Protein AF-A0A2B8BMU0-F1 (afdb_monomer)

Sequence (108 aa):
MTTTTLPEIQIKAVRIKAVLDPAALPRHLLIAEPAPQPDVTLTLRTTDGALLHAAIAGKKFRRCLKGLDAASDTIVLLEGRLGPDGTLVDAGLNPQAAPPKKDTAQVA

Structure (mmCIF, N/CA/C/O backbone):
data_AF-A0A2B8BMU0-F1
#
_entry.id   AF-A0A2B8BMU0-F1
#
loop_
_atom_site.group_PDB
_atom_site.id
_atom_site.type_symbol
_atom_site.label_atom_id
_atom_site.label_alt_id
_atom_site.label_comp_id
_atom_site.label_asym_id
_atom_site.label_entity_id
_atom_site.label_seq_id
_atom_site.pdbx_PDB_ins_code
_atom_site.Cartn_x
_atom_site.Cartn_y
_atom_site.Cartn_z
_atom_site.occupancy
_atom_site.B_iso_or_equiv
_atom_site.auth_seq_id
_atom_site.auth_comp_id
_atom_site.auth_asym_id
_atom_site.auth_atom_id
_atom_site.pdbx_PDB_model_num
ATOM 1 N N . MET A 1 1 ? -24.601 -33.100 15.431 1.00 43.12 1 MET A N 1
ATOM 2 C CA . MET A 1 1 ? -23.500 -32.473 14.675 1.00 43.12 1 MET A CA 1
ATOM 3 C C . MET A 1 1 ? -23.820 -30.995 14.576 1.00 43.12 1 MET A C 1
ATOM 5 O O . MET A 1 1 ? -24.768 -30.638 13.893 1.00 43.12 1 MET A O 1
ATOM 9 N N . THR A 1 2 ? -23.158 -30.160 15.370 1.00 41.22 2 THR A N 1
ATOM 10 C CA . THR A 1 2 ? -23.364 -28.708 15.373 1.00 41.22 2 THR A CA 1
ATOM 11 C C . THR A 1 2 ? -22.575 -28.108 14.219 1.00 41.22 2 THR A C 1
ATOM 13 O O . THR A 1 2 ? -21.354 -28.001 14.273 1.00 41.22 2 THR A O 1
ATOM 16 N N . THR A 1 3 ? -23.276 -27.771 13.140 1.00 46.53 3 THR A N 1
ATOM 17 C CA . THR A 1 3 ? -22.725 -26.995 12.031 1.00 46.53 3 THR A CA 1
ATOM 18 C C . THR A 1 3 ? -22.484 -25.577 12.538 1.00 46.53 3 THR A C 1
ATOM 20 O O . THR A 1 3 ? -23.424 -24.801 12.685 1.00 46.53 3 THR A O 1
ATOM 23 N N . THR A 1 4 ? -21.236 -25.249 12.869 1.00 46.34 4 THR A N 1
ATOM 24 C CA . THR A 1 4 ? -20.827 -23.874 13.167 1.00 46.34 4 THR A CA 1
ATOM 25 C C . THR A 1 4 ? -20.889 -23.080 11.867 1.00 46.34 4 THR A C 1
ATOM 27 O O . THR A 1 4 ? -19.971 -23.131 11.050 1.00 46.34 4 THR A O 1
ATOM 30 N N . THR A 1 5 ? -21.993 -22.376 11.641 1.00 47.56 5 THR A N 1
ATOM 31 C CA . THR A 1 5 ? -22.091 -21.339 10.615 1.00 47.56 5 THR A CA 1
ATOM 32 C C . THR A 1 5 ? -21.130 -20.224 11.013 1.00 47.56 5 THR A C 1
ATOM 34 O O . THR A 1 5 ? -21.393 -19.466 11.946 1.00 47.56 5 THR A O 1
ATOM 37 N N . LEU A 1 6 ? -19.973 -20.163 10.349 1.00 51.81 6 LEU A N 1
ATOM 38 C CA . LEU A 1 6 ? -19.100 -18.995 10.417 1.00 51.81 6 LEU A CA 1
ATOM 39 C C . LEU A 1 6 ? -19.944 -17.768 10.042 1.00 51.81 6 LEU A C 1
ATOM 41 O O . LEU A 1 6 ? -20.668 -17.837 9.044 1.00 51.81 6 LEU A O 1
ATOM 45 N N . PRO A 1 7 ? -19.910 -16.677 10.827 1.00 52.31 7 PRO A N 1
ATOM 46 C CA . PRO A 1 7 ? -20.646 -15.477 10.474 1.00 52.31 7 PRO A CA 1
ATOM 47 C C . PRO A 1 7 ? -20.195 -15.029 9.086 1.00 52.31 7 PRO A C 1
ATOM 49 O O . PRO A 1 7 ? -18.999 -14.930 8.809 1.00 52.31 7 PRO A O 1
ATOM 52 N N . GLU A 1 8 ? -21.167 -14.790 8.212 1.00 50.25 8 GLU A N 1
ATOM 53 C CA . GLU A 1 8 ? -20.960 -14.193 6.900 1.00 50.25 8 GLU A CA 1
ATOM 54 C C . GLU A 1 8 ? -20.403 -12.783 7.138 1.00 50.25 8 GLU A C 1
ATOM 56 O O . GLU A 1 8 ? -21.138 -11.822 7.377 1.00 50.25 8 GLU A O 1
ATOM 61 N N . ILE A 1 9 ? -19.075 -12.670 7.212 1.00 54.84 9 ILE A N 1
ATOM 62 C CA . ILE A 1 9 ? -18.396 -11.394 7.403 1.00 54.84 9 ILE A CA 1
ATOM 63 C C . ILE A 1 9 ? -18.732 -10.568 6.169 1.00 54.84 9 ILE A C 1
ATOM 65 O O . ILE A 1 9 ? -18.223 -10.823 5.079 1.00 54.84 9 ILE A O 1
ATOM 69 N N . GLN A 1 10 ? -19.641 -9.605 6.333 1.00 55.19 10 GLN A N 1
ATOM 70 C CA . GLN A 1 10 ? -19.994 -8.669 5.279 1.00 55.19 10 GLN A CA 1
ATOM 71 C C . GLN A 1 10 ? -18.736 -7.904 4.896 1.00 55.19 10 GLN A C 1
ATOM 73 O O . GLN A 1 10 ? -18.314 -6.978 5.590 1.00 55.19 10 GLN A O 1
ATOM 78 N N . ILE A 1 11 ? -18.140 -8.307 3.780 1.00 59.16 11 ILE A N 1
ATOM 79 C CA . ILE A 1 11 ? -16.969 -7.657 3.222 1.00 59.16 11 ILE A CA 1
ATOM 80 C C . ILE A 1 11 ? -17.428 -6.314 2.646 1.00 59.16 11 ILE A C 1
ATOM 82 O O . ILE A 1 11 ? -17.765 -6.194 1.465 1.00 59.16 11 ILE A O 1
ATOM 86 N N . LYS A 1 12 ? -17.521 -5.297 3.506 1.00 67.38 12 LYS A N 1
ATOM 87 C CA . LYS A 1 12 ? -17.938 -3.953 3.109 1.00 67.38 12 LYS A CA 1
ATOM 88 C C . LYS A 1 12 ? -16.841 -3.327 2.257 1.00 67.38 12 LYS A C 1
ATOM 90 O O . LYS A 1 12 ? -15.660 -3.352 2.614 1.00 67.38 12 LYS A O 1
ATOM 95 N N . ALA A 1 13 ? -17.246 -2.765 1.122 1.00 78.50 13 ALA A N 1
ATOM 96 C CA . ALA A 1 13 ? -16.373 -1.907 0.342 1.00 78.50 13 ALA A CA 1
ATOM 97 C C . ALA A 1 13 ? -16.081 -0.642 1.159 1.00 78.50 13 ALA A C 1
ATOM 99 O O . ALA A 1 13 ? -17.005 0.032 1.617 1.00 78.50 13 ALA A O 1
ATOM 100 N N . VAL A 1 14 ? -14.803 -0.340 1.357 1.00 83.25 14 VAL A N 1
ATOM 101 C CA . VAL A 1 14 ? -14.336 0.812 2.128 1.00 83.25 14 VAL A CA 1
ATOM 102 C C . VAL A 1 14 ? -13.391 1.660 1.291 1.00 83.25 14 VAL A C 1
ATOM 104 O O . VAL A 1 14 ? -12.713 1.174 0.382 1.00 83.25 14 VAL A O 1
ATOM 107 N N . ARG A 1 15 ? -13.368 2.954 1.610 1.00 84.25 15 ARG A N 1
ATOM 108 C CA . ARG A 1 15 ? -12.483 3.949 1.008 1.00 84.25 15 ARG A CA 1
ATOM 109 C C . ARG A 1 15 ? -11.676 4.596 2.115 1.00 84.25 15 ARG A C 1
ATOM 111 O O . ARG A 1 15 ? -12.253 5.256 2.975 1.00 84.25 15 ARG A O 1
ATOM 118 N N . ILE A 1 16 ? -10.365 4.403 2.098 1.00 83.38 16 ILE A N 1
ATOM 119 C CA . ILE A 1 16 ? -9.473 4.876 3.155 1.00 83.38 16 ILE A CA 1
ATOM 120 C C . ILE A 1 16 ? -8.430 5.796 2.537 1.00 83.38 16 ILE A C 1
ATOM 122 O O . ILE A 1 16 ? -7.794 5.453 1.543 1.00 83.38 16 ILE A O 1
ATOM 126 N N . LYS A 1 17 ? -8.258 6.985 3.117 1.00 84.12 17 LYS A N 1
ATOM 127 C CA . LYS A 1 17 ? -7.165 7.885 2.746 1.00 84.12 17 LYS A CA 1
ATOM 128 C C . LYS A 1 17 ? -5.916 7.468 3.510 1.00 84.12 17 LYS A C 1
ATOM 130 O O . LYS A 1 17 ? -5.922 7.436 4.741 1.00 84.12 17 LYS A O 1
ATOM 135 N N . ALA A 1 18 ? -4.856 7.165 2.777 1.00 83.94 18 ALA A N 1
ATOM 136 C CA . ALA A 1 18 ? -3.564 6.830 3.344 1.00 83.94 18 ALA A CA 1
ATOM 137 C C . ALA A 1 18 ? -2.471 7.696 2.732 1.00 83.94 18 ALA A C 1
ATOM 139 O O . ALA A 1 18 ? -2.569 8.146 1.590 1.00 83.94 18 ALA A O 1
ATOM 140 N N . VAL A 1 19 ? -1.435 7.938 3.521 1.00 80.00 19 VAL A N 1
ATOM 141 C CA . VAL A 1 19 ? -0.199 8.531 3.035 1.00 80.00 19 VAL A CA 1
ATOM 142 C C . VAL A 1 19 ? 0.653 7.385 2.521 1.00 80.00 19 VAL A C 1
ATOM 144 O O . VAL A 1 19 ? 0.969 6.447 3.256 1.00 80.00 19 VAL A O 1
ATOM 147 N N . LEU A 1 20 ? 0.972 7.443 1.233 1.00 77.81 20 LEU A N 1
ATOM 148 C CA . LEU A 1 20 ? 1.915 6.534 0.620 1.00 77.81 20 LEU A CA 1
ATOM 149 C C . LEU A 1 20 ? 3.275 7.215 0.583 1.00 77.8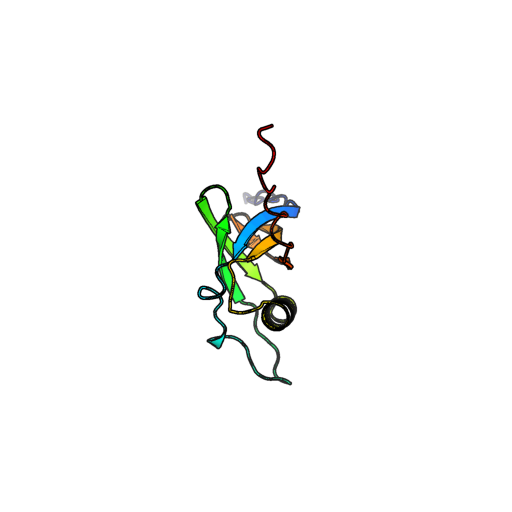1 20 LEU A C 1
ATOM 151 O O . LEU A 1 20 ? 3.480 8.159 -0.182 1.00 77.81 20 LEU A O 1
ATOM 155 N N . ASP A 1 21 ? 4.183 6.700 1.401 1.00 73.44 21 ASP A N 1
ATOM 156 C CA . ASP A 1 21 ? 5.593 7.049 1.322 1.00 73.44 21 ASP A CA 1
ATOM 157 C C . ASP A 1 21 ? 6.205 6.318 0.107 1.00 73.44 21 ASP A C 1
ATOM 159 O O . ASP A 1 21 ? 6.192 5.078 0.058 1.00 73.44 21 ASP A O 1
ATOM 163 N N . PRO A 1 22 ? 6.724 7.042 -0.902 1.00 68.38 22 PRO A N 1
ATOM 164 C CA . PRO A 1 22 ? 7.342 6.431 -2.071 1.00 68.38 22 PRO A CA 1
ATOM 165 C C . PRO A 1 22 ? 8.593 5.602 -1.739 1.00 68.38 22 PRO A C 1
ATOM 167 O O . PRO A 1 22 ? 8.934 4.712 -2.524 1.00 68.38 22 PRO A O 1
ATOM 170 N N . ALA A 1 23 ? 9.257 5.849 -0.605 1.00 68.12 23 ALA A N 1
ATOM 171 C CA . ALA A 1 23 ? 10.367 5.038 -0.109 1.00 68.12 23 ALA A CA 1
ATOM 172 C C . ALA A 1 23 ? 9.887 3.728 0.538 1.00 68.12 23 ALA A C 1
ATOM 174 O O . ALA A 1 23 ? 10.584 2.716 0.466 1.00 68.12 23 ALA A O 1
ATOM 175 N N . ALA A 1 24 ? 8.677 3.714 1.109 1.00 69.00 24 ALA A N 1
ATOM 176 C CA . ALA A 1 24 ? 8.052 2.512 1.666 1.00 69.00 24 ALA A CA 1
ATOM 177 C C . ALA A 1 24 ? 7.479 1.575 0.587 1.00 69.00 24 ALA A C 1
ATOM 179 O O . ALA A 1 24 ? 7.114 0.433 0.877 1.00 69.00 24 ALA A O 1
ATOM 180 N N . LEU A 1 25 ? 7.403 2.028 -0.670 1.00 75.44 25 LEU A N 1
ATOM 181 C CA . LEU A 1 25 ? 6.992 1.185 -1.785 1.00 75.44 25 LEU A CA 1
ATOM 182 C C . LEU A 1 25 ? 8.073 0.146 -2.108 1.00 75.44 25 LEU A C 1
ATOM 184 O O . LEU A 1 25 ? 9.200 0.510 -2.459 1.00 75.44 25 LEU A O 1
ATOM 188 N N . PRO A 1 26 ? 7.740 -1.155 -2.108 1.00 77.12 26 PRO A N 1
ATOM 189 C CA . PRO A 1 26 ? 8.701 -2.211 -2.368 1.00 77.12 26 PRO A CA 1
ATOM 190 C C . PRO A 1 26 ? 8.954 -2.342 -3.876 1.00 77.12 26 PRO A C 1
ATOM 1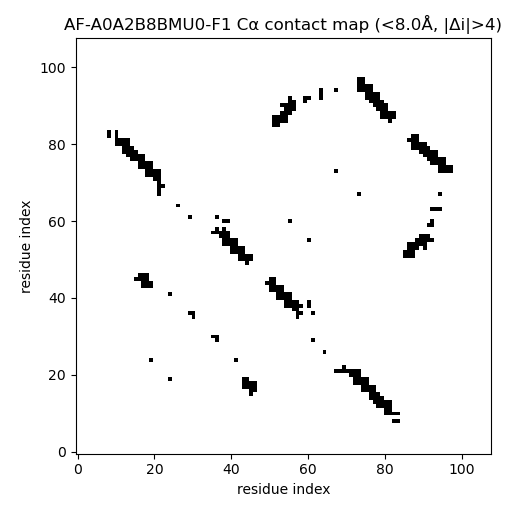92 O O . PRO A 1 26 ? 8.541 -3.298 -4.525 1.00 77.12 26 PRO A O 1
ATOM 195 N N . ARG A 1 27 ? 9.655 -1.362 -4.459 1.00 78.19 27 ARG A N 1
ATOM 196 C CA . ARG A 1 27 ? 10.017 -1.324 -5.889 1.00 78.19 27 ARG A CA 1
ATOM 197 C C . ARG A 1 27 ? 10.817 -2.549 -6.325 1.00 78.19 27 ARG A C 1
ATOM 199 O O . ARG A 1 27 ? 10.725 -2.955 -7.475 1.00 78.19 27 ARG A O 1
ATOM 206 N N . HIS A 1 28 ? 11.550 -3.156 -5.396 1.00 80.00 28 HIS A N 1
ATOM 207 C CA . HIS A 1 28 ? 12.270 -4.411 -5.603 1.00 80.00 28 HIS A CA 1
ATOM 208 C C . HIS A 1 28 ? 11.344 -5.603 -5.905 1.00 80.00 28 HIS A C 1
ATOM 210 O O . HIS A 1 28 ? 11.801 -6.591 -6.465 1.00 80.00 28 HIS A O 1
ATOM 216 N N . LEU A 1 29 ? 10.051 -5.519 -5.565 1.00 82.06 29 LEU A N 1
ATOM 217 C CA . LEU A 1 29 ? 9.049 -6.532 -5.912 1.00 82.06 29 LEU A CA 1
ATOM 218 C C . LEU A 1 29 ? 8.478 -6.339 -7.319 1.00 82.06 29 LEU A C 1
ATOM 220 O O . LEU A 1 29 ? 7.696 -7.174 -7.771 1.00 82.06 29 LEU A O 1
ATOM 224 N N . LEU A 1 30 ? 8.817 -5.249 -8.015 1.00 82.12 30 LEU A N 1
ATOM 225 C CA . LEU A 1 30 ? 8.375 -5.029 -9.385 1.00 82.12 30 LEU A CA 1
ATOM 226 C C . LEU A 1 30 ? 9.105 -5.998 -10.320 1.00 82.12 30 LEU A C 1
ATOM 228 O O . LEU A 1 30 ? 10.315 -5.911 -10.515 1.00 82.12 30 LEU A O 1
ATOM 232 N N . ILE A 1 31 ? 8.348 -6.896 -10.940 1.00 84.56 31 ILE A N 1
ATOM 233 C CA . ILE A 1 31 ? 8.866 -7.829 -11.935 1.00 84.56 31 ILE A CA 1
ATOM 234 C C . ILE A 1 31 ? 8.811 -7.158 -13.310 1.00 84.56 31 ILE A C 1
ATOM 236 O O . ILE A 1 31 ? 7.791 -6.562 -13.678 1.00 84.56 31 ILE A O 1
ATOM 240 N N . ALA A 1 32 ? 9.896 -7.264 -14.079 1.00 80.69 32 ALA A N 1
ATOM 241 C CA . ALA A 1 32 ? 9.961 -6.777 -15.454 1.00 80.69 32 ALA A CA 1
ATOM 242 C C . ALA A 1 32 ? 8.961 -7.510 -16.373 1.00 80.69 32 ALA A C 1
ATOM 244 O O . ALA A 1 32 ? 8.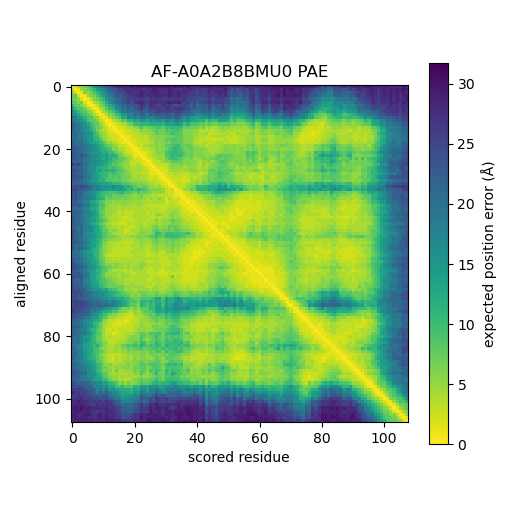623 -8.677 -16.165 1.00 80.69 32 ALA A O 1
ATOM 245 N N . GLU A 1 33 ? 8.462 -6.820 -17.399 1.00 78.81 33 GLU A N 1
ATOM 246 C CA . GLU A 1 33 ? 7.560 -7.432 -18.387 1.00 78.81 33 GLU A CA 1
ATOM 247 C C . GLU A 1 33 ? 8.343 -8.439 -19.257 1.00 78.81 33 GLU A C 1
ATOM 249 O O . GLU A 1 33 ? 9.525 -8.204 -19.513 1.00 78.81 33 GLU A O 1
ATOM 254 N N . PRO A 1 34 ? 7.734 -9.558 -19.707 1.00 84.19 34 PRO A N 1
ATOM 255 C CA . PRO A 1 34 ? 6.301 -9.885 -19.702 1.00 84.19 34 PRO A CA 1
ATOM 256 C C . PRO A 1 34 ? 5.823 -10.705 -18.494 1.00 84.19 34 PRO A C 1
ATOM 258 O O . PRO A 1 34 ? 4.660 -11.105 -18.457 1.00 84.19 34 PRO A O 1
ATOM 261 N N . ALA A 1 35 ? 6.685 -10.979 -17.514 1.00 86.81 35 ALA A N 1
ATOM 262 C CA . ALA A 1 35 ? 6.332 -11.868 -16.414 1.00 86.81 35 ALA A CA 1
ATOM 263 C C . ALA A 1 35 ? 5.145 -11.323 -15.584 1.00 86.81 35 ALA A C 1
ATOM 265 O O . ALA A 1 35 ? 5.018 -10.097 -15.413 1.00 86.81 35 ALA A O 1
ATOM 266 N N . PRO A 1 36 ? 4.258 -12.212 -15.089 1.00 83.81 36 PRO A N 1
ATOM 267 C CA . PRO A 1 36 ? 3.120 -11.815 -14.274 1.00 83.81 36 PRO A CA 1
ATOM 268 C C . PRO A 1 36 ? 3.607 -11.217 -12.954 1.00 83.81 36 PRO A C 1
ATOM 270 O O . PRO A 1 36 ? 4.470 -11.775 -12.281 1.00 83.81 36 PRO A O 1
ATOM 273 N N . GLN A 1 37 ? 3.045 -10.067 -12.587 1.00 87.69 37 GLN A N 1
ATOM 274 C CA . GLN A 1 37 ? 3.321 -9.436 -11.303 1.00 87.69 37 GLN A CA 1
ATOM 275 C C . GLN A 1 37 ? 2.523 -10.173 -10.213 1.00 87.69 37 GLN A C 1
ATOM 277 O O . GLN A 1 37 ? 1.297 -10.222 -10.340 1.00 87.69 37 GLN A O 1
ATOM 282 N N . PRO A 1 38 ? 3.164 -10.725 -9.167 1.00 87.19 38 PRO A N 1
ATOM 283 C CA . PRO A 1 38 ? 2.457 -11.296 -8.029 1.00 87.19 38 PRO A CA 1
ATOM 284 C C . PRO A 1 38 ? 1.737 -10.207 -7.235 1.00 87.19 38 PRO A C 1
ATOM 286 O O . PRO A 1 38 ? 2.120 -9.031 -7.263 1.00 87.19 38 PRO A O 1
ATOM 289 N N . ASP A 1 39 ? 0.704 -10.624 -6.514 1.00 86.44 39 ASP A N 1
ATOM 290 C CA . ASP A 1 39 ? 0.020 -9.777 -5.548 1.00 86.44 39 ASP A CA 1
ATOM 291 C C . ASP A 1 39 ? 0.972 -9.425 -4.403 1.00 86.44 39 ASP A C 1
ATOM 293 O O . ASP A 1 39 ? 1.818 -10.226 -4.001 1.00 86.44 39 ASP A O 1
ATOM 297 N N . VAL A 1 40 ? 0.851 -8.202 -3.896 1.00 86.62 40 VAL A N 1
ATOM 298 C CA . VAL A 1 40 ? 1.725 -7.685 -2.842 1.00 86.62 40 VAL A CA 1
ATOM 299 C C . VAL A 1 40 ? 0.900 -7.137 -1.695 1.00 86.62 40 VAL A C 1
ATOM 301 O O . VAL A 1 40 ? -0.119 -6.477 -1.903 1.00 86.62 40 VAL A O 1
ATOM 304 N N . THR A 1 41 ? 1.370 -7.372 -0.478 1.00 87.38 41 THR A N 1
ATOM 305 C CA . THR A 1 41 ? 0.794 -6.766 0.720 1.00 87.38 41 THR A CA 1
ATOM 306 C C . THR A 1 41 ? 1.647 -5.577 1.124 1.00 87.38 41 THR A C 1
ATOM 308 O O . THR A 1 41 ? 2.845 -5.721 1.359 1.00 87.38 41 THR A O 1
ATOM 311 N N . LEU A 1 42 ? 1.032 -4.401 1.198 1.00 85.25 42 LEU A N 1
ATOM 312 C CA . LEU A 1 42 ? 1.668 -3.176 1.665 1.00 85.25 42 LEU A CA 1
ATOM 313 C C . LEU A 1 42 ? 1.139 -2.801 3.042 1.00 85.25 42 LEU A C 1
ATOM 315 O O . LEU A 1 42 ? -0.042 -2.984 3.331 1.00 85.25 42 LEU A O 1
ATOM 319 N N . THR A 1 43 ? 2.006 -2.223 3.864 1.00 87.12 43 THR A N 1
ATOM 320 C CA . THR A 1 43 ? 1.609 -1.575 5.114 1.00 87.12 43 THR A CA 1
ATOM 321 C C . THR A 1 43 ? 1.615 -0.075 4.881 1.00 87.12 43 THR A C 1
ATOM 323 O O . THR A 1 43 ? 2.642 0.497 4.522 1.00 87.12 43 THR A O 1
ATOM 326 N N . LEU A 1 44 ? 0.460 0.556 5.044 1.00 84.12 44 LEU A N 1
ATOM 327 C CA . LEU A 1 44 ? 0.232 1.959 4.729 1.00 84.12 44 LEU A CA 1
ATOM 328 C C . LEU A 1 44 ? -0.184 2.701 5.986 1.00 84.12 44 LEU A C 1
ATOM 330 O O . LEU A 1 44 ? -0.946 2.174 6.794 1.00 84.12 44 LEU A O 1
ATOM 334 N N . ARG A 1 45 ? 0.298 3.934 6.143 1.00 85.62 45 ARG A N 1
A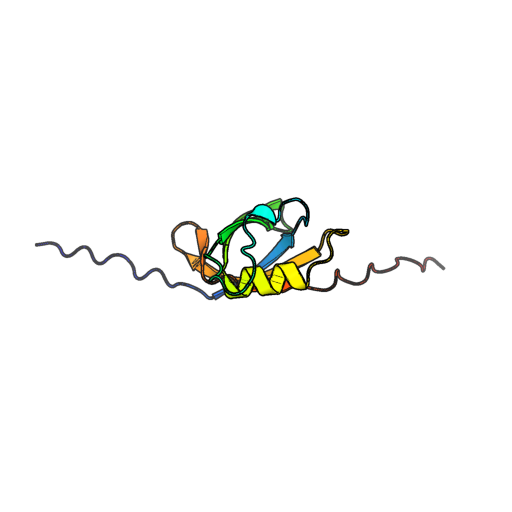TOM 335 C CA . ARG A 1 45 ? -0.121 4.781 7.254 1.00 85.62 45 ARG A CA 1
ATOM 336 C C . ARG A 1 45 ? -1.326 5.603 6.834 1.00 85.62 45 ARG A C 1
ATOM 338 O O . ARG A 1 45 ? -1.263 6.377 5.880 1.00 85.62 45 ARG A O 1
ATOM 345 N N . THR A 1 46 ? -2.437 5.433 7.526 1.00 84.56 46 THR A N 1
ATOM 346 C CA . THR A 1 46 ? -3.634 6.247 7.323 1.00 84.56 46 THR A CA 1
ATOM 347 C C . THR A 1 46 ? -3.408 7.667 7.844 1.00 84.56 46 THR A C 1
ATOM 349 O O . THR A 1 46 ? -2.492 7.931 8.625 1.00 84.56 46 THR A O 1
ATOM 352 N N . THR A 1 47 ? -4.219 8.624 7.391 1.00 79.38 47 THR A N 1
ATOM 353 C CA . THR A 1 47 ? -4.049 10.044 7.762 1.00 79.38 47 THR A CA 1
ATOM 354 C C . THR A 1 47 ? -4.293 10.334 9.247 1.00 79.38 47 THR A C 1
ATOM 356 O O . THR A 1 47 ? -3.852 11.362 9.745 1.00 79.38 47 THR A O 1
ATOM 359 N N . ASP A 1 48 ? -4.994 9.444 9.949 1.00 80.75 48 ASP A N 1
ATOM 360 C CA . ASP A 1 48 ? -5.194 9.461 11.405 1.00 80.75 48 ASP A CA 1
ATOM 361 C C . ASP A 1 48 ? -4.039 8.791 12.180 1.00 80.75 48 ASP A C 1
ATOM 363 O O . ASP A 1 48 ? -4.041 8.773 13.408 1.00 80.75 48 ASP A O 1
ATOM 367 N N . GLY A 1 49 ? -3.026 8.274 11.476 1.00 80.56 49 GLY A N 1
ATOM 368 C CA . GLY A 1 49 ? -1.807 7.717 12.052 1.00 80.56 49 GLY A CA 1
ATOM 369 C C . GLY A 1 49 ? -1.820 6.205 12.274 1.00 80.56 49 GLY A C 1
ATOM 370 O O . GLY A 1 49 ? -0.773 5.679 12.666 1.00 80.56 49 GLY A O 1
ATOM 371 N N . ALA A 1 50 ? -2.932 5.512 11.997 1.00 83.06 50 ALA A N 1
ATOM 372 C CA . ALA A 1 50 ? -3.015 4.056 12.091 1.00 83.06 50 ALA A CA 1
ATOM 373 C C . ALA A 1 50 ? -2.240 3.350 10.961 1.00 83.06 50 ALA A C 1
ATOM 375 O O . ALA A 1 50 ? -1.945 3.925 9.912 1.00 83.06 50 ALA A O 1
ATOM 376 N N . LEU A 1 51 ? -1.870 2.090 11.196 1.00 85.88 51 LEU A N 1
ATOM 37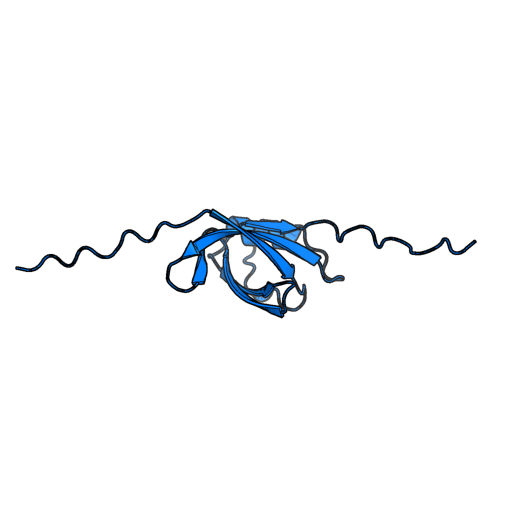7 C CA . LEU A 1 51 ? -1.250 1.231 10.189 1.00 85.88 51 LEU A CA 1
ATOM 378 C C . LEU A 1 51 ? -2.314 0.314 9.590 1.00 85.88 51 LEU A C 1
ATOM 380 O O . LEU A 1 51 ? -3.045 -0.355 10.316 1.00 85.88 51 LEU A O 1
ATOM 384 N N . LEU A 1 52 ? -2.380 0.277 8.265 1.00 85.88 52 LEU A N 1
ATOM 385 C CA . LEU A 1 52 ? -3.322 -0.522 7.498 1.00 85.88 52 LEU A CA 1
ATOM 386 C C . LEU A 1 52 ? -2.560 -1.473 6.579 1.00 85.88 52 LEU A C 1
ATOM 388 O O . LEU A 1 52 ? -1.743 -1.040 5.768 1.00 85.88 52 LEU A O 1
ATOM 392 N N . HIS A 1 53 ? -2.879 -2.761 6.658 1.00 87.81 53 HIS A N 1
ATOM 393 C CA . HIS A 1 53 ? -2.388 -3.750 5.705 1.00 87.81 53 HIS A CA 1
ATOM 394 C C . HIS A 1 53 ? -3.315 -3.798 4.489 1.00 87.81 53 HIS A C 1
ATOM 396 O O . HIS A 1 53 ? -4.526 -3.952 4.631 1.00 87.81 53 HIS A O 1
ATOM 402 N N . ALA A 1 54 ? -2.756 -3.665 3.289 1.00 87.12 54 ALA A N 1
ATOM 403 C CA . ALA A 1 54 ? -3.491 -3.676 2.033 1.00 87.12 54 ALA A CA 1
ATOM 404 C C . ALA A 1 54 ? -2.888 -4.698 1.065 1.00 87.12 54 ALA A C 1
ATOM 406 O O . ALA A 1 54 ? -1.749 -4.549 0.627 1.00 87.12 54 ALA A O 1
ATOM 407 N N . ALA A 1 55 ? -3.669 -5.716 0.709 1.00 88.69 55 ALA A N 1
ATOM 408 C CA . ALA A 1 55 ? -3.349 -6.671 -0.339 1.00 88.69 55 ALA A CA 1
ATOM 409 C C . ALA A 1 55 ? -3.766 -6.096 -1.700 1.00 88.69 55 ALA A C 1
ATOM 411 O O . ALA A 1 55 ? -4.950 -5.876 -1.982 1.00 88.69 55 ALA A O 1
ATOM 412 N N . ILE A 1 56 ? -2.772 -5.832 -2.540 1.00 87.12 56 ILE A N 1
ATOM 413 C CA . ILE A 1 56 ? -2.916 -5.173 -3.833 1.00 87.12 56 ILE A CA 1
ATOM 414 C C . ILE A 1 56 ? -2.607 -6.179 -4.930 1.00 87.12 56 ILE A C 1
ATOM 416 O O . ILE A 1 56 ? -1.529 -6.775 -4.967 1.00 87.12 56 ILE A O 1
ATOM 420 N N . ALA A 1 57 ? -3.542 -6.310 -5.870 1.00 86.94 57 ALA A N 1
ATOM 421 C CA . ALA A 1 57 ? -3.359 -7.174 -7.025 1.00 86.94 57 ALA A CA 1
ATOM 422 C C . ALA A 1 57 ? -2.135 -6.737 -7.844 1.00 86.94 57 ALA A C 1
ATOM 424 O O . ALA A 1 57 ? -1.976 -5.545 -8.134 1.00 86.94 57 ALA A O 1
ATOM 425 N N . GLY A 1 58 ? -1.310 -7.676 -8.302 1.00 86.75 58 GLY A N 1
ATOM 426 C CA . GLY A 1 58 ? -0.043 -7.361 -8.962 1.00 86.75 58 GLY A CA 1
ATOM 427 C C . GLY A 1 58 ? -0.193 -6.441 -10.183 1.00 86.75 58 GLY A C 1
ATOM 428 O O . GLY A 1 58 ? 0.576 -5.497 -10.374 1.00 86.75 58 GLY A O 1
ATOM 429 N N . LYS A 1 59 ? -1.265 -6.606 -10.969 1.00 85.50 59 LYS A N 1
ATOM 430 C CA . LYS A 1 59 ? -1.589 -5.701 -12.091 1.00 85.50 59 LYS A CA 1
ATOM 431 C C . LYS A 1 59 ? -1.847 -4.255 -11.635 1.00 85.50 59 LYS A C 1
ATOM 433 O O . LYS A 1 59 ? -1.423 -3.317 -12.313 1.00 85.50 59 LYS A O 1
ATOM 438 N N . LYS A 1 60 ? -2.533 -4.065 -10.500 1.00 84.06 60 LYS A N 1
ATOM 439 C CA . LYS A 1 60 ? -2.791 -2.745 -9.894 1.00 84.06 60 LYS A CA 1
ATOM 440 C C . LYS A 1 60 ? -1.498 -2.163 -9.317 1.00 84.06 60 LYS A C 1
ATOM 442 O O . LYS A 1 60 ? -1.220 -0.990 -9.550 1.00 84.06 60 LYS A O 1
ATOM 447 N N . PHE A 1 61 ? -0.679 -2.989 -8.664 1.00 84.06 61 PHE A N 1
ATOM 448 C CA . PHE A 1 61 ? 0.627 -2.595 -8.131 1.00 84.06 61 PHE A CA 1
ATOM 449 C C . PHE A 1 61 ? 1.571 -2.084 -9.227 1.00 84.06 61 PHE A C 1
ATOM 451 O O . PHE A 1 61 ? 2.070 -0.963 -9.134 1.00 84.06 61 PHE A O 1
ATOM 458 N N . ARG A 1 62 ? 1.735 -2.842 -10.322 1.00 84.44 62 ARG A N 1
ATOM 459 C CA . ARG A 1 62 ? 2.554 -2.431 -11.477 1.00 84.44 62 ARG A CA 1
ATOM 460 C 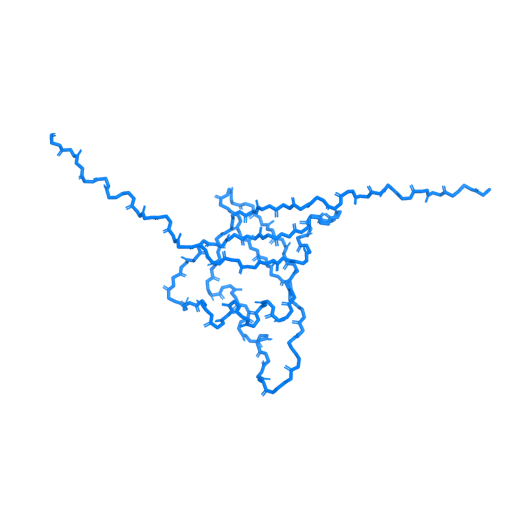C . ARG A 1 62 ? 2.070 -1.103 -12.068 1.00 84.44 62 ARG A C 1
ATOM 462 O O . ARG A 1 62 ? 2.885 -0.238 -12.376 1.00 84.44 62 ARG A O 1
ATOM 469 N N . ARG A 1 63 ? 0.752 -0.925 -12.227 1.00 82.31 63 ARG A N 1
ATOM 470 C CA . ARG A 1 63 ? 0.171 0.324 -12.750 1.00 82.31 63 ARG A CA 1
ATOM 471 C C . ARG A 1 63 ? 0.428 1.508 -11.817 1.00 82.31 63 ARG A C 1
ATOM 473 O O . ARG A 1 63 ? 0.740 2.589 -12.300 1.00 82.31 63 ARG A O 1
ATOM 480 N N . CYS A 1 64 ? 0.299 1.295 -10.511 1.00 77.69 64 CYS A N 1
ATOM 481 C CA . CYS A 1 64 ? 0.499 2.329 -9.507 1.00 77.69 64 CYS A CA 1
ATOM 482 C C . CYS A 1 64 ? 1.960 2.793 -9.469 1.00 77.69 64 CYS A C 1
ATOM 484 O O . CYS A 1 64 ? 2.219 3.986 -9.582 1.00 77.69 64 CYS A O 1
ATOM 486 N N . LEU A 1 65 ? 2.916 1.857 -9.435 1.00 77.12 65 LEU A N 1
ATOM 487 C CA . LEU A 1 65 ? 4.345 2.180 -9.448 1.00 77.12 65 LEU A CA 1
ATOM 488 C C . LEU A 1 65 ? 4.791 2.936 -10.704 1.00 77.12 65 LEU A C 1
ATOM 490 O O . LEU A 1 65 ? 5.644 3.807 -10.603 1.00 77.12 65 LEU A O 1
ATOM 494 N N . LYS A 1 66 ? 4.213 2.639 -11.876 1.00 76.12 66 LYS A N 1
ATOM 495 C CA . LYS A 1 66 ? 4.512 3.387 -13.110 1.00 76.12 66 LYS A CA 1
ATOM 496 C C . LYS A 1 66 ? 4.028 4.845 -13.066 1.00 76.12 66 LYS A C 1
ATOM 498 O O . LYS A 1 66 ? 4.555 5.660 -13.811 1.00 76.12 66 LYS A O 1
ATOM 503 N N . GLY A 1 67 ? 3.009 5.153 -12.260 1.00 68.81 67 GLY A N 1
ATOM 504 C CA . GLY A 1 67 ? 2.407 6.489 -12.163 1.00 68.81 67 GLY A CA 1
ATOM 505 C C . GLY A 1 67 ? 2.808 7.290 -10.922 1.00 68.81 67 GLY A C 1
ATOM 506 O O . GLY A 1 67 ? 2.427 8.452 -10.819 1.00 68.81 67 GLY A O 1
ATOM 507 N N . LEU A 1 68 ? 3.529 6.683 -9.977 1.00 69.81 68 LEU A N 1
ATOM 508 C CA . LEU A 1 68 ? 4.012 7.341 -8.766 1.00 69.81 68 LEU A CA 1
ATOM 509 C C . LEU A 1 68 ? 5.407 7.903 -8.995 1.00 69.81 68 LEU A C 1
ATOM 511 O O . LEU A 1 68 ? 6.358 7.160 -9.243 1.00 69.81 68 LEU A O 1
ATOM 515 N N . ASP A 1 69 ? 5.525 9.218 -8.858 1.00 64.69 69 ASP A N 1
ATOM 516 C CA . ASP A 1 69 ? 6.819 9.877 -8.856 1.00 64.69 69 ASP A CA 1
ATOM 517 C C . ASP A 1 69 ? 7.550 9.597 -7.532 1.00 64.69 69 ASP A C 1
ATOM 519 O O . ASP A 1 69 ? 6.950 9.547 -6.458 1.00 64.69 69 ASP A O 1
ATOM 523 N N . ALA A 1 70 ? 8.859 9.359 -7.597 1.00 61.41 70 ALA A N 1
ATOM 524 C CA . ALA A 1 70 ? 9.659 8.941 -6.442 1.00 61.41 70 ALA A CA 1
ATOM 525 C C . ALA A 1 70 ? 9.912 10.060 -5.427 1.00 61.41 70 ALA A C 1
ATOM 527 O O . ALA A 1 70 ? 10.435 9.798 -4.348 1.00 61.41 70 ALA A O 1
ATOM 528 N N . ALA A 1 71 ? 9.604 11.296 -5.806 1.00 57.03 71 ALA A N 1
ATOM 529 C CA . ALA A 1 71 ? 10.112 12.483 -5.145 1.00 57.03 71 ALA A CA 1
ATOM 530 C C . ALA A 1 71 ? 9.179 13.056 -4.069 1.00 57.03 71 ALA A C 1
ATOM 532 O O . ALA A 1 71 ? 9.540 14.047 -3.436 1.00 57.03 71 ALA A O 1
ATOM 533 N N . SER A 1 72 ? 7.965 12.526 -3.879 1.00 64.25 72 SER A N 1
ATOM 534 C CA . SER A 1 72 ? 6.978 13.179 -3.006 1.00 64.25 72 SER A CA 1
ATOM 535 C C . SER A 1 72 ? 6.024 12.206 -2.325 1.00 64.25 72 SER A C 1
ATOM 537 O O . SER A 1 72 ? 5.473 11.309 -2.967 1.00 64.25 72 SER A O 1
ATOM 539 N N . ASP A 1 73 ? 5.762 12.456 -1.039 1.00 68.00 73 ASP A N 1
ATOM 540 C CA . ASP A 1 73 ? 4.653 11.835 -0.318 1.00 68.00 73 ASP A CA 1
ATOM 541 C C . ASP A 1 73 ? 3.354 12.072 -1.083 1.00 68.00 73 ASP A C 1
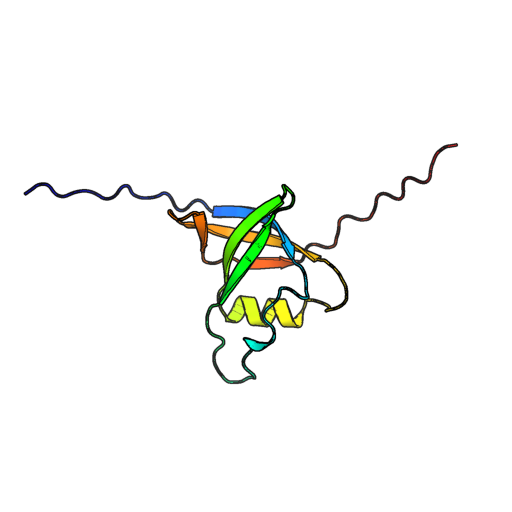ATOM 543 O O . ASP A 1 73 ? 2.965 13.210 -1.365 1.00 68.00 73 ASP A O 1
ATOM 547 N N . THR A 1 74 ? 2.679 10.980 -1.431 1.00 73.56 74 THR A N 1
ATOM 548 C CA . THR A 1 74 ? 1.445 11.032 -2.210 1.00 73.56 74 THR A CA 1
ATOM 549 C C . THR A 1 74 ? 0.295 10.542 -1.350 1.00 73.56 74 THR A C 1
ATOM 551 O O . THR A 1 74 ? 0.338 9.451 -0.780 1.00 73.56 74 THR A O 1
ATOM 554 N N . ILE A 1 75 ? -0.771 11.339 -1.261 1.00 77.06 75 ILE A N 1
ATOM 555 C CA . ILE A 1 75 ? -2.010 10.869 -0.643 1.00 77.06 75 ILE A CA 1
ATOM 556 C C . ILE A 1 75 ? -2.661 9.906 -1.626 1.00 77.06 75 ILE A C 1
ATOM 558 O O . ILE A 1 75 ? -2.994 10.272 -2.752 1.00 77.06 75 ILE A O 1
ATOM 562 N N . VAL A 1 76 ? -2.860 8.669 -1.199 1.00 78.88 76 VAL A N 1
ATOM 563 C CA . VAL A 1 76 ? -3.559 7.657 -1.983 1.00 78.88 76 VAL A CA 1
ATOM 564 C C . VAL A 1 76 ? -4.912 7.370 -1.361 1.00 78.88 76 VAL A C 1
ATOM 566 O O . VAL A 1 76 ? -5.073 7.291 -0.141 1.00 78.88 76 VAL A O 1
ATOM 569 N N . LEU A 1 77 ? -5.908 7.209 -2.222 1.00 83.81 77 LEU A N 1
ATOM 570 C CA . LEU A 1 77 ? -7.175 6.623 -1.842 1.00 83.81 77 LEU A CA 1
ATOM 571 C C . LEU A 1 77 ? -7.080 5.115 -2.065 1.00 83.81 77 LEU A C 1
ATOM 573 O O . LEU A 1 77 ? -6.900 4.654 -3.192 1.00 83.81 77 LEU A O 1
ATOM 577 N N . LEU A 1 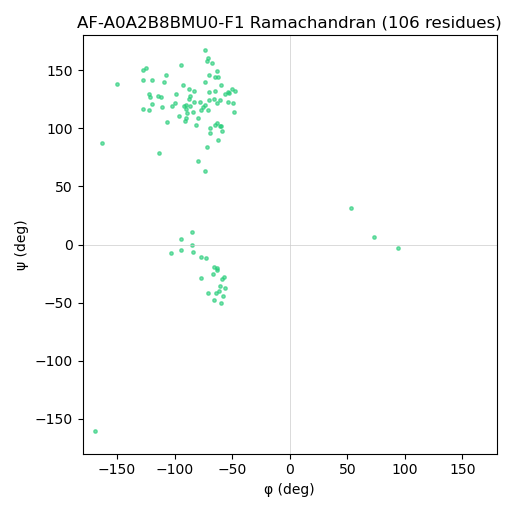78 ? -7.189 4.369 -0.973 1.00 83.44 78 LEU A N 1
ATOM 578 C CA . LEU A 1 78 ? -7.303 2.923 -0.974 1.00 83.44 78 LEU A CA 1
ATOM 579 C C . LEU A 1 78 ? -8.773 2.550 -1.068 1.00 83.44 78 LEU A C 1
ATOM 581 O O . LEU A 1 78 ? -9.545 2.805 -0.143 1.00 83.44 78 LEU A O 1
ATOM 585 N N . GLU A 1 79 ? -9.157 1.947 -2.184 1.00 85.12 79 GLU A N 1
ATOM 586 C CA . GLU A 1 79 ? -10.506 1.427 -2.385 1.00 85.12 79 GLU A CA 1
ATOM 587 C C . GLU A 1 79 ? -10.445 -0.089 -2.414 1.00 85.12 79 GLU A C 1
ATOM 589 O O . GLU A 1 79 ? -9.780 -0.673 -3.265 1.00 85.12 79 GLU A O 1
ATOM 594 N N . GLY A 1 80 ? -11.120 -0.738 -1.480 1.00 85.81 80 GLY A N 1
ATOM 595 C CA . GLY A 1 80 ? -11.070 -2.184 -1.393 1.00 85.81 80 GLY A CA 1
ATOM 596 C C . GLY A 1 80 ? -12.111 -2.716 -0.442 1.00 85.81 80 GLY A C 1
ATOM 597 O O . GLY A 1 80 ? -13.105 -2.065 -0.124 1.00 85.81 80 GLY A O 1
ATOM 598 N N . ARG A 1 81 ? -11.875 -3.933 0.004 1.00 84.38 81 ARG A N 1
ATOM 599 C CA . ARG A 1 81 ? -12.794 -4.712 0.811 1.00 84.38 81 ARG A CA 1
ATOM 600 C C . ARG A 1 81 ? -12.113 -5.023 2.132 1.00 84.38 81 ARG A C 1
ATOM 602 O O . ARG A 1 81 ? -11.032 -5.599 2.125 1.00 84.38 81 ARG A O 1
ATOM 609 N N . LEU A 1 82 ? -12.692 -4.604 3.255 1.00 83.31 82 LEU A N 1
ATOM 610 C CA . LEU A 1 82 ? -12.081 -4.892 4.552 1.00 83.31 82 LEU A CA 1
ATOM 611 C C . LEU A 1 82 ? -12.354 -6.356 4.914 1.00 83.31 82 LEU A C 1
ATOM 613 O O . LEU A 1 82 ? -13.510 -6.756 5.053 1.00 83.31 82 LEU A O 1
ATOM 617 N N . GLY A 1 83 ? -11.293 -7.152 5.007 1.00 79.12 83 GLY A N 1
ATOM 618 C CA . GLY A 1 83 ? -11.358 -8.530 5.473 1.00 79.12 83 GLY A CA 1
ATOM 619 C C . GLY A 1 83 ? -11.576 -8.618 6.990 1.00 79.12 83 GLY A C 1
ATOM 620 O O . GLY A 1 83 ? -11.409 -7.621 7.697 1.00 79.12 83 GLY A O 1
ATOM 621 N N . PRO A 1 84 ? -11.916 -9.810 7.509 1.00 74.94 84 PRO A N 1
ATOM 622 C CA . PRO A 1 84 ? -12.121 -10.030 8.944 1.00 74.94 84 PRO A CA 1
ATOM 623 C C . PRO A 1 84 ? -10.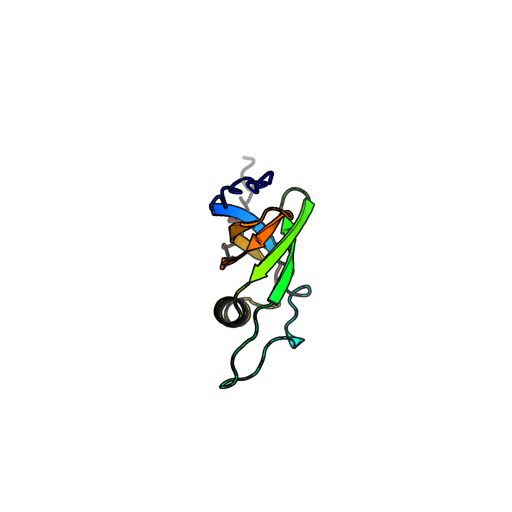888 -9.708 9.795 1.00 74.94 84 PRO A C 1
ATOM 625 O O . PRO A 1 84 ? -11.034 -9.242 10.919 1.00 74.94 84 PRO A O 1
ATOM 628 N N . ASP A 1 85 ? -9.691 -9.877 9.233 1.00 78.69 85 ASP A N 1
ATOM 629 C CA . ASP A 1 85 ? -8.416 -9.624 9.914 1.00 78.69 85 ASP A CA 1
ATOM 630 C C . ASP A 1 85 ? -7.982 -8.146 9.846 1.00 78.69 85 ASP A C 1
ATOM 632 O O . ASP A 1 85 ? -6.831 -7.812 10.117 1.00 78.69 85 ASP A O 1
ATOM 636 N N . GLY A 1 86 ? -8.864 -7.244 9.397 1.00 77.00 86 GLY A N 1
ATOM 637 C CA . GLY A 1 86 ? -8.551 -5.821 9.215 1.00 77.00 86 GLY A CA 1
ATOM 638 C C . GLY A 1 86 ? -7.656 -5.518 8.006 1.00 77.00 86 GLY A C 1
ATOM 639 O O . GLY A 1 86 ? -7.260 -4.372 7.802 1.00 77.00 86 GLY A O 1
ATOM 640 N N . THR A 1 87 ? -7.358 -6.523 7.177 1.00 84.38 87 THR A N 1
ATOM 641 C CA . THR A 1 87 ? -6.604 -6.351 5.928 1.00 84.38 87 THR A CA 1
ATOM 642 C C . THR A 1 87 ? -7.531 -5.898 4.808 1.00 84.38 87 THR A C 1
ATOM 644 O O . THR A 1 87 ? -8.585 -6.490 4.574 1.00 84.38 87 THR A O 1
ATOM 647 N N . LEU A 1 88 ? -7.128 -4.867 4.074 1.00 86.00 88 LEU A N 1
ATOM 648 C CA . LEU A 1 88 ? -7.833 -4.411 2.888 1.00 86.00 88 LEU A CA 1
ATOM 649 C C . LEU A 1 88 ? -7.481 -5.313 1.700 1.00 86.00 88 LEU A C 1
ATOM 651 O O . LEU A 1 88 ? -6.367 -5.257 1.188 1.00 86.00 88 LEU A O 1
ATOM 655 N N . VAL A 1 89 ? -8.422 -6.139 1.253 1.00 83.44 89 VAL A N 1
ATOM 656 C CA . VAL A 1 89 ? -8.259 -7.013 0.085 1.00 83.44 89 VAL A CA 1
ATOM 657 C C . VAL A 1 89 ? -8.793 -6.358 -1.186 1.00 83.44 89 VAL A C 1
ATOM 659 O O . VAL A 1 89 ? -9.660 -5.480 -1.137 1.00 83.44 89 VAL A O 1
ATOM 662 N N . ASP A 1 90 ? -8.256 -6.782 -2.332 1.00 77.38 90 ASP A N 1
ATOM 663 C CA . ASP A 1 90 ? -8.530 -6.200 -3.655 1.00 77.38 90 ASP A CA 1
ATOM 664 C C . ASP A 1 90 ? -8.297 -4.675 -3.711 1.00 77.38 90 ASP A C 1
ATOM 666 O O . ASP A 1 90 ? -8.953 -3.934 -4.452 1.00 77.38 90 ASP A O 1
ATOM 670 N N . ALA A 1 91 ? -7.335 -4.193 -2.920 1.00 80.06 91 ALA A N 1
ATOM 671 C CA . ALA A 1 91 ? -7.077 -2.774 -2.769 1.00 80.06 91 ALA A CA 1
ATOM 672 C C . ALA A 1 91 ? -6.628 -2.153 -4.104 1.00 80.06 91 ALA A C 1
ATOM 674 O O . ALA A 1 91 ? -5.644 -2.559 -4.730 1.00 80.06 91 ALA A O 1
ATOM 675 N N . GLY A 1 92 ? -7.379 -1.155 -4.559 1.00 78.06 92 GLY A N 1
ATOM 676 C CA . GLY A 1 92 ? -6.982 -0.211 -5.588 1.00 78.06 92 GLY A CA 1
ATOM 677 C C . GLY A 1 92 ? -6.248 0.960 -4.957 1.00 78.06 92 GLY A C 1
ATOM 678 O O . GLY A 1 92 ? -6.779 1.610 -4.062 1.00 78.06 92 GLY A O 1
ATOM 679 N N . LEU A 1 93 ? -5.036 1.227 -5.438 1.00 77.00 93 LEU A N 1
ATOM 680 C CA . LEU A 1 93 ? -4.292 2.438 -5.119 1.00 77.00 93 LEU A CA 1
ATOM 681 C C . LEU A 1 93 ? -4.626 3.505 -6.160 1.00 77.00 93 LEU A C 1
ATOM 683 O O . LEU A 1 93 ? -4.154 3.429 -7.297 1.00 77.00 93 LEU A O 1
ATOM 687 N N . ASN A 1 94 ? -5.422 4.492 -5.765 1.00 76.50 94 ASN A N 1
ATOM 688 C CA . ASN A 1 94 ? -5.707 5.655 -6.591 1.00 76.50 94 ASN A CA 1
ATOM 689 C C . ASN A 1 94 ? -4.950 6.864 -6.028 1.00 76.50 94 ASN A C 1
ATOM 691 O O . ASN A 1 94 ? -5.356 7.390 -4.989 1.00 76.50 94 ASN A O 1
ATOM 695 N N . PRO A 1 95 ? -3.851 7.313 -6.666 1.00 70.75 95 PRO A N 1
ATOM 696 C CA . PRO A 1 95 ? -3.182 8.536 -6.250 1.00 70.75 95 PRO A CA 1
ATOM 697 C C . PRO A 1 95 ? -4.162 9.703 -6.366 1.00 70.75 95 PRO A C 1
ATOM 699 O O . PRO A 1 95 ? -4.771 9.935 -7.410 1.00 70.75 95 PRO A O 1
ATOM 702 N N . GLN A 1 96 ? -4.356 10.406 -5.259 1.00 68.50 96 GLN A N 1
ATOM 703 C CA . GLN A 1 96 ? -5.039 11.685 -5.242 1.00 68.50 96 GLN A CA 1
ATOM 704 C C . GLN A 1 96 ? -3.963 12.755 -5.374 1.00 68.50 96 GLN A C 1
ATOM 706 O O . GLN A 1 96 ? -2.920 12.678 -4.722 1.00 68.50 96 GLN A O 1
ATOM 711 N N . ALA A 1 97 ? -4.219 13.772 -6.198 1.00 57.28 97 ALA A N 1
ATOM 712 C CA . ALA A 1 97 ? -3.447 14.999 -6.085 1.00 57.28 97 ALA A CA 1
ATOM 713 C C . ALA A 1 97 ? -3.521 15.439 -4.618 1.00 57.28 97 ALA A C 1
ATOM 715 O O . ALA A 1 97 ? -4.614 15.450 -4.037 1.00 57.28 97 ALA A O 1
ATOM 716 N N . ALA A 1 98 ? -2.370 15.743 -4.009 1.00 51.28 98 ALA A N 1
ATOM 717 C CA . ALA A 1 98 ? -2.368 16.379 -2.701 1.00 51.28 98 ALA A CA 1
ATOM 718 C C . ALA A 1 98 ? -3.368 17.545 -2.770 1.00 51.28 98 ALA A C 1
ATOM 720 O O . ALA A 1 98 ? -3.361 18.266 -3.776 1.00 51.28 98 ALA A O 1
ATOM 721 N N . PRO A 1 99 ? -4.278 17.696 -1.786 1.00 44.44 99 PRO A N 1
ATOM 722 C CA . PRO A 1 99 ? -5.205 18.815 -1.802 1.00 44.44 99 PRO A CA 1
ATOM 723 C C . PRO A 1 99 ? -4.369 20.076 -2.025 1.00 44.44 99 PRO A C 1
ATOM 725 O O . PRO A 1 99 ? -3.298 20.173 -1.410 1.00 44.44 99 PRO A O 1
ATOM 728 N N . PRO A 1 100 ? -4.781 20.989 -2.930 1.00 42.91 100 PRO A N 1
ATOM 729 C CA . PRO A 1 100 ? -4.034 22.215 -3.145 1.00 42.91 100 PRO A CA 1
ATOM 730 C C . PRO A 1 100 ? -3.797 22.797 -1.761 1.00 42.91 100 PRO A C 1
ATOM 732 O O . PRO A 1 100 ? -4.759 22.945 -0.997 1.00 42.91 100 PRO A O 1
ATOM 735 N N . LYS A 1 101 ? -2.524 23.006 -1.390 1.00 43.12 101 LYS A N 1
ATOM 736 C CA . LYS A 1 101 ? -2.210 23.746 -0.170 1.00 43.12 101 LYS A CA 1
ATOM 737 C C . LYS A 1 101 ? -3.081 24.988 -0.274 1.00 43.12 101 LYS A C 1
ATOM 739 O O . LYS A 1 101 ? -2.932 25.740 -1.236 1.00 43.12 101 LYS A O 1
ATOM 744 N N . LYS A 1 102 ? -4.065 25.136 0.620 1.00 42.31 102 LYS A N 1
ATOM 745 C CA . LYS A 1 102 ? -4.716 26.428 0.780 1.00 42.31 102 LYS A CA 1
ATOM 746 C C . LYS A 1 102 ? -3.568 27.331 1.174 1.00 42.31 102 LYS A C 1
ATOM 748 O O . LYS A 1 102 ? -3.046 27.220 2.280 1.00 42.31 102 LYS A O 1
ATOM 753 N N . ASP A 1 103 ? -3.104 28.091 0.200 1.00 42.06 103 ASP A N 1
ATOM 754 C CA . ASP A 1 103 ? -2.231 29.213 0.408 1.00 42.06 103 ASP A CA 1
ATOM 755 C C . ASP A 1 103 ? -3.036 30.131 1.323 1.00 42.06 103 ASP A C 1
ATOM 757 O O . ASP A 1 103 ? -3.993 30.783 0.905 1.00 42.06 103 ASP A O 1
ATOM 761 N N . THR A 1 104 ? -2.770 30.053 2.625 1.00 44.34 104 THR A N 1
ATOM 762 C CA . THR A 1 104 ? -3.311 30.997 3.596 1.00 44.34 104 THR A CA 1
ATOM 763 C C . THR A 1 104 ? -2.546 32.305 3.405 1.00 44.34 104 THR A C 1
ATOM 765 O O . THR A 1 104 ? -1.818 32.744 4.286 1.00 44.34 104 THR A O 1
ATOM 768 N N . ALA A 1 105 ? -2.674 32.908 2.226 1.00 48.56 105 ALA A N 1
ATOM 769 C CA . ALA A 1 105 ? -2.282 34.272 1.944 1.00 48.56 105 ALA A CA 1
ATOM 770 C C . ALA A 1 105 ? -3.552 35.067 1.649 1.00 48.56 105 ALA A C 1
ATOM 772 O O . ALA A 1 105 ? -3.897 35.328 0.503 1.00 48.56 105 ALA A O 1
ATOM 773 N N . GLN A 1 106 ? -4.261 35.445 2.709 1.00 43.25 106 GLN A N 1
ATOM 774 C CA . GLN A 1 106 ? -4.825 36.789 2.787 1.00 43.25 106 GLN A CA 1
ATOM 775 C C . GLN A 1 106 ? -5.208 37.095 4.233 1.00 43.25 106 GLN A C 1
ATOM 777 O O . GLN A 1 106 ? -6.322 36.856 4.687 1.00 43.25 106 GLN A O 1
ATOM 782 N N . VAL A 1 107 ? -4.221 37.603 4.968 1.00 45.06 107 VAL A N 1
ATOM 783 C CA . VAL A 1 107 ? -4.474 38.654 5.947 1.00 45.06 107 VAL A CA 1
ATOM 784 C C . VAL A 1 107 ? -4.287 39.954 5.173 1.00 45.06 107 VAL A C 1
ATOM 786 O O . VAL A 1 107 ? -3.165 40.256 4.770 1.00 45.06 107 VAL A O 1
ATOM 789 N N . ALA A 1 108 ? -5.381 40.663 4.912 1.00 42.41 108 ALA A N 1
ATOM 790 C CA . ALA A 1 108 ? -5.413 42.102 4.668 1.00 42.41 108 ALA A CA 1
ATOM 791 C C . ALA A 1 108 ? -6.835 42.595 4.945 1.00 42.41 108 ALA A C 1
ATOM 793 O O . ALA A 1 108 ? -7.768 42.029 4.331 1.00 42.41 108 ALA A O 1
#

Nearest PDB structures (foldseek):
  1ue7-assembly1_B-2  TM=5.515E-01  e=7.966E-03  Mycobacterium tuberculosis
  2pqa-assembly2_C  TM=6.118E-01  e=1.636E-01  Homo sapiens
  1ue7-assembly2_C-3  TM=4.653E-01  e=9.044E-02  Mycobacterium tuberculosis
  8ras-assembly1_H  TM=4.062E-01  e=1.381E+00  Sinapis alba
  8rdj-assembly1_H  TM=3.847E-01  e=2.354E+00  Sinapis alba

Organism: NCBI:txid2044885

Secondary structure (DSSP, 8-state):
------------EEEEEEEE-TTTS-GGG-PPTTSPPPPEEEEEEETTS-EEEEEE-HHHHHHHHHH--TTS-EEEEEEEEE-TTS-EEEEEEEEPPPPP--------

Mean predicted aligned error: 10.75 Å

Radius of gyration: 17.48 Å; Cα contacts (8 Å, |Δi|>4): 181; chains: 1; bounding box: 36×75×35 Å

Foldseek 3Di:
DDDPPDPPPPQDWDKFKFWDQLVQQPVVQQDDPPDARQWDWGWTQGPVGDTAIETEHRVLSNVVNVPDDNPDTFTWIWIATQDPVRHGYNTHTHTDDDDPPPPPPDDD

pLDDT: mean 73.01, std 14.74, range [41.22, 88.69]

Solvent-accessible surface area (backbone atoms only — not comparable to full-atom values): 6596 Å² total; per-residue (Å²): 134,86,80,80,77,72,77,83,73,76,62,48,78,45,77,45,60,26,46,44,50,51,83,77,49,68,65,88,74,64,59,64,85,88,56,83,47,66,66,46,76,45,81,36,37,31,80,89,69,49,81,38,44,31,36,23,44,16,70,56,47,56,54,39,60,75,71,53,64,78,86,49,79,37,38,25,39,37,38,26,26,44,42,97,86,63,34,25,37,73,27,39,72,42,80,42,78,67,73,75,76,78,74,87,77,78,92,128